Protein AF-A0A150APZ2-F1 (afdb_monomer_lite)

pLDDT: mean 82.65, std 6.75, range [56.69, 93.56]

Structure (mmCIF, N/CA/C/O backbone):
data_AF-A0A150APZ2-F1
#
_entry.id   AF-A0A150APZ2-F1
#
loop_
_atom_site.group_PDB
_atom_site.id
_atom_site.type_symbol
_atom_site.label_atom_id
_atom_site.label_alt_id
_atom_site.label_comp_id
_atom_site.label_asym_id
_atom_site.label_entity_id
_atom_site.label_seq_id
_atom_site.pdbx_PDB_ins_code
_atom_site.Cartn_x
_atom_site.Cartn_y
_atom_site.Cartn_z
_atom_site.occupancy
_atom_site.B_iso_or_equiv
_atom_site.auth_seq_id
_atom_site.auth_comp_id
_atom_site.auth_asym_id
_atom_site.auth_atom_id
_atom_site.pdbx_PDB_model_num
ATOM 1 N N . MET A 1 1 ? -22.624 -1.320 21.306 1.00 75.81 1 MET A N 1
ATOM 2 C CA . MET A 1 1 ? -21.954 -0.291 20.471 1.00 75.81 1 MET A CA 1
ATOM 3 C C . MET A 1 1 ? -20.538 -0.706 20.067 1.00 75.81 1 MET A C 1
ATOM 5 O O . MET A 1 1 ? -20.273 -0.755 18.873 1.00 75.81 1 MET A O 1
ATOM 9 N N . LEU A 1 2 ? -19.669 -1.073 21.020 1.00 76.94 2 LEU A N 1
ATOM 10 C CA . LEU A 1 2 ? -18.286 -1.508 20.757 1.00 76.94 2 LEU A CA 1
ATOM 11 C C . LEU A 1 2 ? -18.185 -2.711 19.798 1.00 76.94 2 LEU A C 1
ATOM 13 O O . LEU A 1 2 ? -17.455 -2.642 18.819 1.00 76.94 2 LEU A O 1
ATOM 17 N N . HIS A 1 3 ? -18.992 -3.759 19.999 1.00 80.25 3 HIS A N 1
ATOM 18 C CA . HIS A 1 3 ? -18.980 -4.953 19.137 1.00 80.25 3 HIS A CA 1
ATOM 19 C C . HIS A 1 3 ? -19.217 -4.631 17.646 1.00 80.25 3 HIS A C 1
ATOM 21 O O . HIS A 1 3 ? -18.458 -5.061 16.784 1.00 80.25 3 HIS A O 1
ATOM 27 N N . LYS A 1 4 ? -20.202 -3.772 17.341 1.00 83.69 4 LYS A N 1
ATOM 28 C CA . LYS A 1 4 ? -20.478 -3.308 15.970 1.00 83.69 4 LYS A CA 1
ATOM 29 C C . LYS A 1 4 ? -19.307 -2.507 15.384 1.00 83.69 4 LYS A C 1
ATOM 31 O O . LYS A 1 4 ? -19.023 -2.628 14.198 1.00 83.69 4 LYS A O 1
ATOM 36 N N . LYS A 1 5 ? -18.625 -1.693 16.201 1.00 80.69 5 LYS A N 1
ATOM 37 C CA . LYS A 1 5 ? -17.446 -0.920 15.775 1.00 80.69 5 LYS A CA 1
ATOM 38 C C . LYS A 1 5 ? -16.241 -1.819 15.492 1.00 80.69 5 LYS A C 1
ATOM 40 O O . LYS A 1 5 ? -15.597 -1.621 14.470 1.00 80.69 5 LYS A O 1
ATOM 45 N N . LEU A 1 6 ? -16.001 -2.836 16.318 1.00 81.31 6 LEU A N 1
ATOM 46 C CA . LEU A 1 6 ? -14.947 -3.831 16.093 1.00 81.31 6 LEU A CA 1
ATOM 47 C C . LEU A 1 6 ? -15.200 -4.659 14.825 1.00 81.31 6 LEU A C 1
ATOM 49 O O . LEU A 1 6 ? -14.283 -4.874 14.040 1.00 81.31 6 LEU A O 1
ATOM 53 N N . GLN A 1 7 ? -16.449 -5.053 14.566 1.00 86.50 7 GLN A N 1
ATOM 54 C CA . GLN A 1 7 ? -16.805 -5.757 13.331 1.00 86.50 7 GLN A CA 1
ATOM 55 C C . GLN A 1 7 ? -16.587 -4.879 12.086 1.00 86.50 7 GLN A C 1
ATOM 57 O O 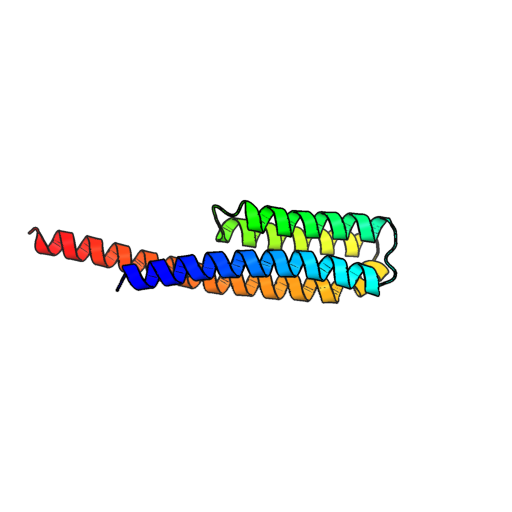. GLN A 1 7 ? -16.011 -5.331 11.099 1.00 86.50 7 GLN A O 1
ATOM 62 N N . GLN A 1 8 ? -16.992 -3.602 12.140 1.00 84.88 8 GLN A N 1
ATOM 63 C CA . GLN A 1 8 ? -16.718 -2.632 11.070 1.00 84.88 8 GLN A CA 1
ATOM 64 C C . GLN A 1 8 ? -15.214 -2.430 10.855 1.00 84.88 8 GLN A C 1
ATOM 66 O O . GLN A 1 8 ? -14.772 -2.318 9.714 1.00 84.88 8 GLN A O 1
ATOM 71 N N . PHE A 1 9 ? -14.433 -2.410 11.935 1.00 84.50 9 PHE A N 1
ATOM 72 C CA . PHE A 1 9 ? -12.981 -2.309 11.873 1.00 84.50 9 PHE A CA 1
ATOM 73 C C . PHE A 1 9 ? -12.371 -3.527 11.172 1.00 84.50 9 PHE A C 1
ATOM 75 O O . PHE A 1 9 ? -11.657 -3.353 10.192 1.00 84.50 9 PHE A O 1
ATOM 82 N N . GLY A 1 10 ? -12.750 -4.750 11.558 1.00 83.88 10 GLY A N 1
ATOM 83 C CA . GLY A 1 10 ? -12.309 -5.984 10.890 1.00 83.88 10 GLY A CA 1
ATOM 84 C C . GLY A 1 10 ? -12.674 -6.050 9.398 1.00 83.88 10 GLY A C 1
ATOM 85 O O . GLY A 1 10 ? -11.875 -6.501 8.574 1.00 83.88 10 GLY A O 1
ATOM 86 N N . GLN A 1 11 ? -13.840 -5.521 9.008 1.00 87.44 11 GLN A N 1
ATOM 87 C CA . GLN A 1 11 ? -14.201 -5.401 7.592 1.00 87.44 11 GLN A CA 1
ATOM 88 C C . GLN A 1 11 ? -13.274 -4.429 6.848 1.00 87.44 11 GLN A C 1
ATOM 90 O O . GLN A 1 11 ? -12.856 -4.714 5.727 1.00 87.44 11 GLN A O 1
ATOM 95 N N . LYS A 1 12 ? -12.904 -3.301 7.465 1.00 85.56 12 LYS A N 1
ATOM 96 C CA . LYS A 1 12 ? -11.948 -2.353 6.873 1.00 85.56 12 LYS A CA 1
ATOM 97 C C . LYS A 1 12 ? -10.564 -2.966 6.701 1.00 85.56 12 LYS A C 1
ATOM 99 O O . LYS A 1 12 ? -9.967 -2.769 5.651 1.00 85.56 12 LYS A O 1
ATOM 104 N N . ILE A 1 13 ? -10.093 -3.758 7.669 1.00 85.94 13 ILE A N 1
ATOM 105 C CA . ILE A 1 13 ? -8.849 -4.535 7.536 1.00 85.94 13 ILE A CA 1
ATOM 106 C C . ILE A 1 13 ? -8.885 -5.390 6.268 1.00 85.94 13 ILE A C 1
ATOM 108 O O . ILE A 1 13 ? -7.956 -5.374 5.464 1.00 85.94 13 ILE A O 1
ATOM 112 N N . THR A 1 14 ? -9.989 -6.105 6.073 1.00 88.38 14 THR A N 1
ATOM 113 C CA . THR A 1 14 ? -10.191 -6.964 4.905 1.00 88.38 14 THR A CA 1
ATOM 114 C C . THR A 1 14 ? -10.194 -6.151 3.609 1.00 88.38 14 THR A C 1
ATOM 116 O O . THR A 1 14 ? -9.516 -6.514 2.651 1.00 88.38 14 THR A O 1
ATOM 119 N N . ASN A 1 15 ? -10.880 -5.007 3.592 1.00 89.56 15 ASN A N 1
ATOM 120 C CA . ASN A 1 15 ? -10.893 -4.112 2.436 1.00 89.56 15 ASN A CA 1
ATOM 121 C C . ASN A 1 15 ? -9.492 -3.568 2.112 1.00 89.56 15 ASN A C 1
ATOM 123 O O . ASN A 1 15 ? -9.126 -3.521 0.943 1.00 89.56 15 ASN A O 1
ATOM 127 N N . ILE A 1 16 ? -8.688 -3.210 3.120 1.00 88.00 16 ILE A N 1
ATOM 128 C CA . ILE A 1 16 ? -7.298 -2.769 2.924 1.00 88.00 16 ILE A CA 1
ATOM 129 C C . ILE A 1 16 ? -6.475 -3.878 2.265 1.00 88.00 16 ILE A C 1
ATOM 131 O O . ILE A 1 16 ? -5.773 -3.605 1.297 1.00 88.00 16 ILE A O 1
ATOM 135 N N . LYS A 1 17 ? -6.606 -5.135 2.710 1.00 89.94 17 LYS A N 1
ATOM 136 C CA . LYS A 1 17 ? -5.925 -6.271 2.063 1.00 89.94 17 LYS A CA 1
ATOM 137 C C . LYS A 1 17 ? -6.292 -6.385 0.581 1.00 89.94 17 LYS A C 1
ATOM 139 O O . LYS A 1 17 ? -5.403 -6.548 -0.249 1.00 89.94 17 LYS A O 1
ATOM 144 N N . PHE A 1 18 ? -7.571 -6.234 0.236 1.00 91.19 18 PHE A N 1
ATOM 145 C CA . PHE A 1 18 ? -8.007 -6.236 -1.164 1.00 91.19 18 PHE A CA 1
ATOM 146 C C . PHE A 1 18 ? -7.471 -5.051 -1.967 1.00 91.19 18 PHE A C 1
ATOM 148 O O . PHE A 1 18 ? -7.094 -5.231 -3.120 1.00 91.19 18 PHE A O 1
ATOM 155 N N . ILE A 1 19 ? -7.392 -3.861 -1.369 1.00 90.38 19 ILE A N 1
ATOM 156 C CA . ILE A 1 19 ? -6.795 -2.686 -2.017 1.00 90.38 19 ILE A CA 1
ATOM 157 C C . ILE A 1 19 ? -5.319 -2.943 -2.324 1.00 90.38 19 ILE A C 1
ATOM 159 O O . ILE A 1 19 ? -4.882 -2.668 -3.434 1.00 90.38 19 ILE A O 1
ATOM 163 N N . LEU A 1 20 ? -4.568 -3.519 -1.384 1.00 89.44 20 LEU A N 1
ATOM 164 C CA . LEU A 1 20 ? -3.160 -3.860 -1.597 1.00 89.44 20 LEU A CA 1
ATOM 165 C C . LEU A 1 20 ? -2.985 -4.913 -2.698 1.00 89.44 20 LEU A C 1
ATOM 167 O O . LEU A 1 20 ? -2.125 -4.750 -3.557 1.00 89.44 20 LEU A O 1
ATOM 171 N N . LEU A 1 21 ? -3.833 -5.948 -2.734 1.00 89.00 21 LEU A N 1
ATOM 172 C CA . LEU A 1 21 ? -3.853 -6.896 -3.855 1.00 89.00 21 LEU A CA 1
ATOM 173 C C . LEU A 1 21 ? -4.155 -6.188 -5.183 1.00 89.00 21 LEU A C 1
ATOM 175 O O . LEU A 1 21 ? -3.493 -6.457 -6.182 1.00 89.00 21 LEU A O 1
ATOM 179 N N . GLY A 1 22 ? -5.114 -5.260 -5.184 1.00 87.81 22 GLY A N 1
ATOM 180 C CA . GLY A 1 22 ? -5.460 -4.445 -6.345 1.00 87.81 22 GLY A CA 1
ATOM 181 C C . GLY A 1 22 ? -4.296 -3.589 -6.843 1.00 87.81 22 GLY A C 1
ATOM 182 O O . GLY A 1 22 ? -4.062 -3.555 -8.046 1.00 87.81 22 GLY A O 1
ATOM 183 N N . LEU A 1 23 ? -3.530 -2.964 -5.942 1.00 87.12 23 LEU A N 1
ATOM 184 C CA . LEU A 1 23 ? -2.311 -2.223 -6.293 1.00 87.12 23 LEU A CA 1
ATOM 185 C C . LEU A 1 23 ? -1.250 -3.144 -6.910 1.00 87.12 23 LEU A C 1
ATOM 187 O O . LEU A 1 23 ? -0.671 -2.807 -7.938 1.00 87.12 23 LEU A O 1
ATOM 191 N N . GLY A 1 24 ? -1.060 -4.343 -6.351 1.00 85.06 24 GLY A N 1
ATOM 192 C CA . GLY A 1 24 ? -0.162 -5.342 -6.933 1.00 85.06 24 GLY A CA 1
ATOM 193 C C . GLY A 1 24 ? -0.555 -5.735 -8.362 1.00 85.06 24 GLY A C 1
ATOM 194 O O . GLY A 1 24 ? 0.306 -5.836 -9.229 1.00 85.06 24 GLY A O 1
ATOM 195 N N . VAL A 1 25 ? -1.852 -5.909 -8.639 1.00 85.50 25 VAL A N 1
ATOM 196 C CA . VAL A 1 25 ? -2.349 -6.207 -9.996 1.00 85.50 25 VAL A CA 1
ATOM 197 C C . VAL A 1 25 ? -2.223 -4.998 -10.926 1.00 85.50 25 VAL A C 1
ATOM 199 O O . VAL A 1 25 ? -1.824 -5.157 -12.077 1.00 85.50 25 VAL A O 1
ATOM 202 N N . LEU A 1 26 ? -2.536 -3.794 -10.439 1.00 82.38 26 LEU A N 1
ATOM 203 C CA . LEU A 1 26 ? -2.434 -2.556 -11.212 1.00 82.38 26 LEU A CA 1
ATOM 204 C C . LEU A 1 26 ? -1.011 -2.346 -11.739 1.00 82.38 26 LEU A C 1
ATOM 206 O O . LEU A 1 26 ? -0.839 -2.008 -12.907 1.00 82.38 26 LEU A O 1
ATOM 210 N N . ASN A 1 27 ? -0.005 -2.619 -10.910 1.00 78.31 27 ASN A N 1
ATOM 211 C CA . ASN A 1 27 ? 1.397 -2.527 -11.299 1.00 78.31 27 ASN A CA 1
ATOM 212 C C . ASN A 1 27 ? 1.764 -3.467 -12.452 1.00 78.31 27 ASN A C 1
ATOM 214 O O . ASN A 1 27 ? 2.465 -3.050 -13.372 1.00 78.31 27 ASN A O 1
ATOM 218 N N . PHE A 1 28 ? 1.248 -4.700 -12.465 1.00 76.50 28 PHE A N 1
ATOM 219 C CA . PHE A 1 28 ? 1.436 -5.600 -13.608 1.00 76.50 28 PHE A CA 1
ATOM 220 C C . PHE A 1 28 ? 0.763 -5.077 -14.883 1.00 76.50 28 PHE A C 1
ATOM 222 O O . PHE A 1 28 ? 1.354 -5.154 -15.955 1.00 76.50 28 PHE A O 1
ATOM 229 N N . ILE A 1 29 ? -0.443 -4.510 -14.775 1.00 76.25 29 ILE A N 1
ATOM 230 C CA . ILE A 1 29 ? -1.168 -3.961 -15.931 1.00 76.25 29 ILE A CA 1
ATOM 231 C C . ILE A 1 29 ? -0.426 -2.756 -16.523 1.00 76.25 29 ILE A C 1
ATOM 233 O O . ILE A 1 29 ? -0.266 -2.672 -17.738 1.00 76.25 29 ILE A O 1
ATOM 237 N N . LEU A 1 30 ? 0.043 -1.831 -15.681 1.00 69.94 30 LEU A N 1
ATOM 238 C CA . LEU A 1 30 ? 0.786 -0.651 -16.134 1.00 69.94 30 LEU A CA 1
ATOM 239 C C . LEU A 1 30 ? 2.108 -1.040 -16.812 1.00 69.94 30 LEU A C 1
ATOM 241 O O . LEU A 1 30 ? 2.453 -0.481 -17.851 1.00 69.94 30 LEU A O 1
ATOM 245 N N . MET A 1 31 ? 2.791 -2.065 -16.294 1.00 71.19 31 MET A N 1
ATOM 246 C CA . MET A 1 31 ? 4.018 -2.608 -16.885 1.00 71.19 31 MET A CA 1
ATOM 247 C C . MET A 1 31 ? 3.829 -3.107 -18.327 1.00 71.19 31 MET A C 1
ATOM 249 O O . MET A 1 31 ? 4.710 -2.902 -19.164 1.00 71.19 31 MET A O 1
ATOM 253 N N . ASP A 1 32 ? 2.701 -3.761 -18.618 1.00 68.06 32 ASP A N 1
ATOM 254 C CA . ASP A 1 32 ? 2.396 -4.276 -19.959 1.00 68.06 32 ASP A CA 1
ATOM 255 C C . ASP A 1 32 ? 2.040 -3.155 -20.950 1.00 68.06 32 ASP A C 1
ATOM 257 O O . ASP A 1 32 ? 2.301 -3.281 -22.147 1.00 68.06 32 ASP A O 1
ATOM 261 N N . ILE A 1 33 ? 1.484 -2.042 -20.461 1.00 67.94 33 ILE A N 1
ATOM 262 C CA . ILE A 1 33 ? 1.117 -0.879 -21.282 1.00 67.94 33 ILE A CA 1
ATOM 263 C C . ILE A 1 33 ? 2.352 -0.038 -21.645 1.00 67.94 33 ILE A C 1
ATOM 265 O O . ILE A 1 33 ? 2.440 0.470 -22.762 1.00 67.94 33 ILE A O 1
ATOM 269 N N . GLU A 1 34 ? 3.318 0.104 -20.735 1.00 63.84 34 GLU A N 1
ATOM 270 C CA . GLU A 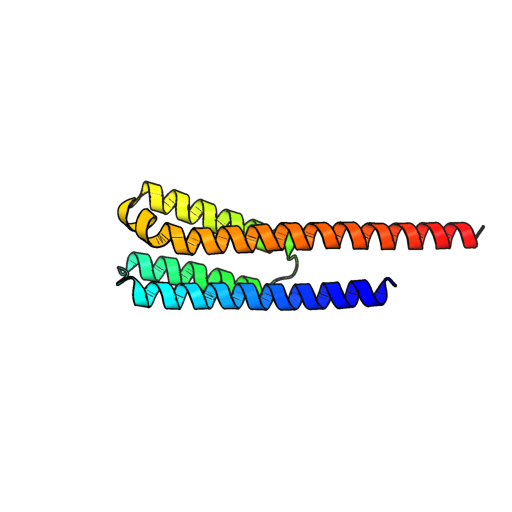1 34 ? 4.417 1.076 -20.864 1.00 63.84 34 GLU A CA 1
ATOM 271 C C . GLU A 1 34 ? 5.624 0.617 -21.712 1.00 63.84 34 GLU A C 1
ATOM 273 O O . GLU A 1 34 ? 6.610 1.344 -21.795 1.00 63.84 34 GLU A O 1
ATOM 278 N N . LEU A 1 35 ? 5.577 -0.543 -22.391 1.00 67.38 35 LEU A N 1
ATOM 279 C CA . LEU A 1 35 ? 6.737 -1.121 -23.111 1.00 67.38 35 LEU A CA 1
ATOM 280 C C . LEU A 1 35 ? 8.008 -1.146 -22.236 1.00 67.38 35 LEU A C 1
ATOM 282 O O . LEU A 1 35 ? 9.112 -0.834 -22.688 1.00 67.38 35 LEU A O 1
ATOM 286 N N . ALA A 1 36 ? 7.836 -1.537 -20.973 1.00 68.88 36 ALA A N 1
ATOM 287 C CA . ALA A 1 36 ? 8.869 -1.428 -19.957 1.00 68.88 36 ALA A CA 1
ATOM 288 C C . ALA A 1 36 ? 10.145 -2.227 -20.298 1.00 68.88 36 ALA A C 1
ATOM 290 O O . ALA A 1 36 ? 10.089 -3.364 -20.794 1.00 68.88 36 ALA A O 1
ATOM 291 N N . SER A 1 37 ? 11.309 -1.658 -19.984 1.00 74.50 37 SER A N 1
ATOM 292 C CA . SER A 1 37 ? 12.602 -2.338 -20.107 1.00 74.50 37 SER A CA 1
ATOM 293 C C . SER A 1 37 ? 12.744 -3.469 -19.073 1.00 74.50 37 SER A C 1
ATOM 295 O O . SER A 1 37 ? 11.956 -3.597 -18.136 1.00 74.50 37 SER A O 1
ATOM 297 N N . PHE A 1 38 ? 13.745 -4.343 -19.227 1.00 77.12 38 PHE A N 1
ATOM 298 C CA . PHE A 1 38 ? 13.916 -5.493 -18.326 1.00 77.12 38 PHE A CA 1
ATOM 299 C C . PHE A 1 38 ? 14.093 -5.082 -16.853 1.00 77.12 38 PHE A C 1
ATOM 301 O O . PHE A 1 38 ? 13.492 -5.695 -15.972 1.00 77.12 38 PHE A O 1
ATOM 308 N N . SER A 1 39 ? 14.875 -4.035 -16.577 1.00 72.12 39 SER A N 1
ATOM 309 C CA . SER A 1 39 ? 15.086 -3.517 -15.218 1.00 72.12 39 SER A CA 1
ATOM 310 C C . SER A 1 39 ? 13.802 -2.949 -14.611 1.00 72.12 39 SER A C 1
ATOM 312 O O . SER A 1 39 ? 13.507 -3.215 -13.446 1.00 72.12 39 SER A O 1
ATOM 314 N N . GLU A 1 40 ? 13.010 -2.232 -15.408 1.00 74.31 40 GLU A N 1
ATOM 315 C CA . GLU A 1 40 ? 11.712 -1.685 -14.999 1.00 74.31 40 GLU A CA 1
ATOM 316 C C . GLU A 1 40 ? 10.738 -2.823 -14.646 1.00 74.31 40 GLU A C 1
ATOM 318 O O . GLU A 1 40 ? 10.103 -2.798 -13.592 1.00 74.31 40 GLU A O 1
ATOM 323 N N . LYS A 1 41 ? 10.706 -3.898 -15.448 1.00 77.94 41 LYS A N 1
ATOM 324 C CA . LYS A 1 41 ? 9.889 -5.093 -15.172 1.00 77.94 41 LYS A CA 1
ATOM 325 C C . LYS A 1 41 ? 10.274 -5.794 -13.871 1.00 77.94 41 LYS A C 1
ATOM 327 O O . LYS A 1 41 ? 9.396 -6.210 -13.113 1.00 77.94 41 LYS A O 1
ATOM 332 N N . VAL A 1 42 ? 11.573 -5.924 -13.592 1.00 79.00 42 VAL A N 1
ATOM 333 C CA . VAL A 1 42 ? 12.068 -6.514 -12.336 1.00 79.00 42 VAL A CA 1
ATOM 334 C C . VAL A 1 42 ? 11.630 -5.672 -11.139 1.00 79.00 42 VAL A C 1
ATOM 336 O O . VAL A 1 42 ? 11.101 -6.221 -10.171 1.00 79.00 42 VAL A O 1
ATOM 339 N N . MET A 1 43 ? 11.791 -4.348 -11.216 1.00 77.06 43 MET A N 1
ATOM 340 C CA . MET A 1 43 ? 11.405 -3.438 -10.137 1.00 77.06 43 MET A CA 1
ATOM 341 C C . MET A 1 43 ? 9.893 -3.468 -9.881 1.00 77.06 43 MET A C 1
ATOM 343 O O . MET A 1 43 ? 9.455 -3.619 -8.740 1.00 77.06 43 MET A O 1
ATOM 347 N N . THR A 1 44 ? 9.084 -3.413 -10.939 1.00 78.50 44 THR A N 1
ATOM 348 C CA . THR A 1 44 ? 7.621 -3.473 -10.835 1.00 78.50 44 THR A CA 1
ATOM 349 C C . THR A 1 44 ? 7.136 -4.822 -10.301 1.00 78.50 44 THR A C 1
ATOM 351 O O . THR A 1 44 ? 6.237 -4.868 -9.459 1.00 78.50 44 THR A O 1
ATOM 354 N N . THR A 1 45 ? 7.766 -5.929 -10.703 1.00 82.75 45 THR A N 1
ATOM 355 C CA . THR A 1 45 ? 7.461 -7.270 -10.170 1.00 82.75 45 THR A CA 1
ATOM 356 C C . THR A 1 45 ? 7.787 -7.364 -8.680 1.00 82.75 45 THR A C 1
ATOM 358 O O . THR A 1 45 ? 6.999 -7.914 -7.905 1.00 82.75 45 THR A O 1
ATOM 361 N N . LEU A 1 46 ? 8.923 -6.802 -8.257 1.00 83.94 46 LEU A N 1
ATOM 362 C CA . LEU A 1 46 ? 9.317 -6.751 -6.852 1.00 83.94 46 LEU A CA 1
ATOM 363 C C . LEU A 1 46 ? 8.304 -5.948 -6.026 1.00 83.94 46 LEU A C 1
ATOM 365 O O . LEU A 1 46 ? 7.808 -6.453 -5.020 1.00 83.94 46 LEU A O 1
ATOM 369 N N . MET A 1 47 ? 7.937 -4.747 -6.481 1.00 83.56 47 MET A N 1
ATOM 370 C CA . MET A 1 47 ? 6.938 -3.911 -5.806 1.00 83.56 47 MET A CA 1
ATOM 371 C C . MET A 1 47 ? 5.576 -4.605 -5.724 1.00 83.56 47 MET A C 1
ATOM 373 O O . MET A 1 47 ? 4.978 -4.677 -4.652 1.00 83.56 47 MET A O 1
ATOM 377 N N . SER A 1 48 ? 5.118 -5.214 -6.818 1.00 85.56 48 SER A N 1
ATOM 378 C CA . SER A 1 48 ? 3.867 -5.986 -6.845 1.00 85.56 48 SER A CA 1
ATOM 379 C C . SER A 1 48 ? 3.892 -7.154 -5.856 1.00 85.56 48 SER A C 1
ATOM 381 O O . SER A 1 48 ? 2.921 -7.394 -5.138 1.00 85.56 48 SER A O 1
ATOM 383 N N . SER A 1 49 ? 5.027 -7.849 -5.757 1.00 86.12 49 SER A N 1
ATOM 384 C CA . SER A 1 49 ? 5.220 -8.947 -4.804 1.00 86.12 49 SER A CA 1
ATOM 385 C C . SER A 1 49 ? 5.187 -8.459 -3.356 1.00 86.12 49 SER A C 1
ATOM 387 O O . SER A 1 49 ? 4.604 -9.128 -2.504 1.00 86.12 49 SER A O 1
ATOM 389 N N . ILE A 1 50 ? 5.752 -7.279 -3.075 1.00 88.69 50 ILE A N 1
ATOM 390 C CA . ILE A 1 50 ? 5.694 -6.637 -1.755 1.00 88.69 50 ILE A CA 1
ATOM 391 C C . ILE A 1 50 ? 4.241 -6.326 -1.373 1.00 88.69 50 ILE A C 1
ATOM 393 O O . ILE A 1 50 ? 3.831 -6.633 -0.253 1.00 88.69 50 ILE A O 1
ATOM 397 N N . TYR A 1 51 ? 3.436 -5.797 -2.298 1.00 88.25 51 TYR A N 1
ATOM 398 C CA . TYR A 1 51 ? 2.011 -5.541 -2.062 1.00 88.25 51 TYR A CA 1
ATOM 399 C C . TYR A 1 51 ? 1.217 -6.815 -1.763 1.00 88.25 51 TYR A C 1
ATOM 401 O O . TYR A 1 51 ? 0.447 -6.857 -0.798 1.00 88.25 51 TYR A O 1
ATOM 409 N N . VAL A 1 52 ? 1.429 -7.874 -2.549 1.00 86.69 52 VAL A N 1
ATOM 410 C CA . VAL A 1 52 ? 0.776 -9.174 -2.329 1.00 86.69 52 VAL A CA 1
ATOM 411 C C . VAL A 1 52 ? 1.205 -9.774 -0.991 1.00 86.69 52 VAL A C 1
ATOM 413 O O . VAL A 1 52 ? 0.361 -10.213 -0.209 1.00 86.69 52 VAL A O 1
ATOM 416 N N . TYR A 1 53 ? 2.503 -9.752 -0.687 1.00 87.81 53 TYR A N 1
ATOM 417 C CA . TYR A 1 53 ? 3.031 -10.243 0.581 1.00 87.81 53 TYR A CA 1
ATOM 418 C C . TYR A 1 53 ? 2.429 -9.488 1.771 1.00 87.81 53 TYR A C 1
ATOM 420 O O . TYR A 1 53 ? 1.931 -10.115 2.710 1.00 87.81 53 TYR A O 1
ATOM 428 N N . ALA A 1 54 ? 2.399 -8.154 1.705 1.00 87.81 54 ALA A N 1
ATOM 429 C CA . ALA A 1 54 ? 1.791 -7.308 2.723 1.00 87.81 54 ALA A CA 1
ATOM 430 C C . ALA A 1 54 ? 0.307 -7.649 2.925 1.00 87.81 54 ALA A C 1
ATOM 432 O O . ALA A 1 54 ? -0.128 -7.858 4.055 1.00 87.81 54 ALA A O 1
ATOM 433 N N . ALA A 1 55 ? -0.472 -7.804 1.851 1.00 87.69 55 ALA A N 1
ATOM 434 C CA . ALA A 1 55 ? -1.884 -8.169 1.954 1.00 87.69 55 ALA A CA 1
ATOM 435 C C . ALA A 1 55 ? -2.109 -9.502 2.696 1.00 87.69 55 ALA A C 1
ATOM 437 O O . ALA A 1 55 ? -3.039 -9.624 3.500 1.00 87.69 55 ALA A O 1
ATOM 438 N N . LEU A 1 56 ? -1.245 -10.494 2.459 1.00 86.00 56 LEU A N 1
ATOM 439 C CA . LEU A 1 56 ? -1.352 -11.826 3.058 1.00 86.00 56 LEU A CA 1
ATOM 440 C C . LEU A 1 56 ? -0.855 -11.879 4.509 1.00 86.00 56 LEU A C 1
ATOM 442 O O . LEU A 1 56 ? -1.401 -12.639 5.310 1.00 86.00 56 LEU A O 1
ATOM 446 N N . ARG A 1 57 ? 0.164 -11.084 4.853 1.00 85.19 57 ARG A N 1
ATOM 447 C CA . ARG A 1 57 ? 0.871 -11.136 6.146 1.00 85.19 57 ARG A CA 1
ATOM 448 C C . ARG A 1 57 ? 0.633 -9.926 7.050 1.00 85.19 57 ARG A C 1
ATOM 450 O O . ARG A 1 57 ? 1.322 -9.775 8.049 1.00 85.19 57 ARG A O 1
ATOM 457 N N . ILE A 1 58 ? -0.346 -9.080 6.734 1.00 80.75 58 ILE A N 1
ATOM 458 C CA . ILE A 1 58 ? -0.741 -7.963 7.597 1.00 80.75 58 ILE A CA 1
ATOM 459 C C . ILE A 1 58 ? -1.167 -8.473 8.983 1.00 80.75 58 ILE A C 1
ATOM 461 O O . ILE A 1 58 ? -2.213 -9.113 9.134 1.00 80.75 58 ILE A O 1
ATOM 465 N N . GLU A 1 59 ? -0.346 -8.147 9.981 1.00 80.88 59 GLU A N 1
ATOM 466 C CA . GLU A 1 59 ? -0.642 -8.272 11.413 1.00 80.88 59 GLU A CA 1
ATOM 467 C C . GLU A 1 59 ? -0.893 -6.883 12.013 1.00 80.88 59 GLU A C 1
ATOM 469 O O . GLU A 1 59 ? -1.938 -6.647 12.616 1.00 80.88 59 GLU A O 1
ATOM 474 N N . ASN A 1 60 ? 0.005 -5.926 11.741 1.00 85.38 60 ASN A N 1
ATOM 475 C CA . ASN A 1 60 ? -0.167 -4.513 12.074 1.00 85.38 60 ASN A CA 1
ATOM 476 C C . ASN A 1 60 ? -0.322 -3.672 10.799 1.00 85.38 60 ASN A C 1
ATOM 478 O O . ASN A 1 60 ? 0.636 -3.417 10.067 1.00 85.38 60 ASN A O 1
ATOM 482 N N . ILE A 1 61 ? -1.554 -3.237 10.535 1.00 85.81 61 ILE A N 1
ATOM 483 C CA . ILE A 1 61 ? -1.916 -2.493 9.321 1.00 85.81 61 ILE A CA 1
ATOM 484 C C . ILE A 1 61 ? -1.235 -1.142 9.255 1.00 85.81 61 ILE A C 1
ATOM 486 O O . ILE A 1 61 ? -0.756 -0.773 8.190 1.00 85.81 61 ILE A O 1
ATOM 490 N N . LYS A 1 62 ? -1.204 -0.401 10.363 1.00 86.31 62 LYS A N 1
ATOM 491 C CA . LYS A 1 62 ? -0.647 0.951 10.377 1.00 86.31 62 LYS A CA 1
ATOM 492 C C . LYS A 1 62 ? 0.829 0.915 10.002 1.00 86.31 62 LYS A C 1
ATOM 494 O O . LYS A 1 62 ? 1.239 1.619 9.085 1.00 86.31 62 LYS A O 1
ATOM 499 N N . ASP A 1 63 ? 1.584 0.035 10.649 1.00 87.38 63 ASP A N 1
ATOM 500 C CA . ASP A 1 63 ? 3.019 -0.096 10.405 1.00 87.38 63 ASP A CA 1
ATOM 501 C C . ASP A 1 63 ? 3.288 -0.649 9.003 1.00 87.38 63 ASP A C 1
ATOM 503 O O . ASP A 1 63 ? 4.192 -0.180 8.319 1.00 87.38 63 ASP A O 1
ATOM 507 N N . THR A 1 64 ? 2.455 -1.581 8.525 1.00 89.38 64 THR A N 1
ATOM 508 C CA . THR A 1 64 ? 2.581 -2.116 7.162 1.00 89.38 64 THR A CA 1
ATOM 509 C C . THR A 1 64 ? 2.300 -1.051 6.103 1.00 89.38 64 THR A C 1
ATOM 511 O O . THR A 1 64 ? 3.063 -0.918 5.152 1.00 89.38 64 THR A O 1
ATOM 514 N N . LEU A 1 65 ? 1.228 -0.269 6.253 1.00 90.81 65 LEU A N 1
ATOM 515 C CA . LEU A 1 65 ? 0.905 0.812 5.321 1.00 90.81 65 LEU A CA 1
ATOM 516 C C . LEU A 1 65 ? 1.978 1.907 5.342 1.00 90.81 65 LEU A C 1
ATOM 518 O O . LEU A 1 65 ? 2.316 2.444 4.290 1.00 90.81 65 LEU A O 1
ATOM 522 N N . LEU A 1 66 ? 2.528 2.219 6.520 1.00 90.44 66 LEU A N 1
ATOM 523 C CA . LEU A 1 66 ? 3.624 3.175 6.658 1.00 90.44 66 LEU A CA 1
ATOM 524 C C . LEU A 1 66 ? 4.895 2.663 5.977 1.00 90.44 66 LEU A C 1
ATOM 526 O O . LEU A 1 66 ? 5.532 3.411 5.240 1.00 90.44 66 LEU A O 1
ATOM 530 N N . LEU A 1 67 ? 5.240 1.391 6.185 1.00 90.38 67 LEU A N 1
ATOM 531 C CA . LEU A 1 67 ? 6.387 0.763 5.538 1.00 90.38 67 LEU A CA 1
ATOM 532 C C . LEU A 1 67 ? 6.236 0.797 4.017 1.00 90.38 67 LEU A C 1
ATOM 534 O O . LEU A 1 67 ? 7.153 1.243 3.338 1.00 90.38 67 LEU A O 1
ATOM 538 N N . LEU A 1 68 ? 5.069 0.412 3.492 1.00 91.38 68 LEU A N 1
ATOM 539 C CA . LEU A 1 68 ? 4.779 0.474 2.058 1.00 91.38 68 LEU A CA 1
ATOM 540 C C . LEU A 1 68 ? 4.912 1.897 1.512 1.00 91.38 68 LEU A C 1
ATOM 542 O O . LEU A 1 68 ? 5.524 2.088 0.466 1.00 91.38 68 LEU A O 1
ATOM 546 N N . LEU A 1 69 ? 4.393 2.900 2.227 1.00 91.31 69 LEU A N 1
ATOM 547 C CA . LEU A 1 69 ? 4.512 4.301 1.826 1.00 91.31 69 LEU A CA 1
ATOM 548 C C . LEU A 1 69 ? 5.982 4.725 1.730 1.00 91.31 69 LEU A C 1
ATOM 550 O O . LEU A 1 69 ? 6.391 5.306 0.728 1.00 91.31 69 LEU A O 1
ATOM 554 N N . VAL A 1 70 ? 6.785 4.396 2.744 1.00 89.56 70 VAL A N 1
ATOM 555 C CA . VAL A 1 70 ? 8.224 4.688 2.750 1.00 89.56 70 VAL A CA 1
ATOM 556 C C . VAL A 1 70 ? 8.934 3.949 1.617 1.00 89.56 70 VAL A C 1
ATOM 558 O O . VAL A 1 70 ? 9.738 4.558 0.918 1.00 89.56 70 VAL A O 1
ATOM 561 N N . THR A 1 71 ? 8.621 2.672 1.387 1.00 88.25 71 THR A N 1
ATOM 562 C CA . THR A 1 71 ? 9.199 1.881 0.295 1.00 88.25 71 THR A CA 1
ATOM 563 C C . THR A 1 71 ? 8.913 2.514 -1.062 1.00 88.25 71 THR A C 1
ATOM 565 O O . THR A 1 71 ? 9.853 2.702 -1.828 1.00 88.25 71 THR A O 1
ATOM 568 N N . VAL A 1 72 ? 7.664 2.909 -1.331 1.00 87.69 72 VAL A N 1
ATOM 569 C CA . VAL A 1 72 ? 7.275 3.574 -2.586 1.00 87.69 72 VAL A CA 1
ATOM 570 C C . VAL A 1 72 ? 7.989 4.918 -2.739 1.00 87.69 72 VAL A C 1
ATOM 572 O O . VAL A 1 72 ? 8.505 5.243 -3.806 1.00 87.69 72 VAL A O 1
ATOM 575 N N . MET A 1 73 ? 8.067 5.730 -1.683 1.00 86.62 73 MET A N 1
ATOM 576 C CA . MET A 1 73 ? 8.755 7.024 -1.762 1.00 86.62 73 MET A CA 1
ATOM 577 C C . MET A 1 73 ? 10.259 6.863 -2.013 1.00 86.62 73 MET A C 1
ATOM 579 O O . MET A 1 73 ? 10.819 7.569 -2.852 1.00 86.62 73 MET A O 1
ATOM 583 N N . LEU A 1 74 ? 10.907 5.916 -1.329 1.00 85.06 74 LEU A N 1
ATOM 584 C CA . LEU A 1 74 ? 12.327 5.625 -1.519 1.00 85.06 74 LEU A CA 1
ATOM 585 C C . LEU A 1 74 ? 12.608 5.044 -2.905 1.00 85.06 74 LEU A C 1
ATOM 587 O O . LEU A 1 74 ? 13.574 5.461 -3.540 1.00 85.06 74 LEU A O 1
ATOM 591 N N . SER A 1 75 ? 11.768 4.131 -3.404 1.00 80.12 75 SER A N 1
ATOM 592 C CA . SER A 1 75 ? 11.932 3.575 -4.748 1.00 80.12 75 SER A CA 1
ATOM 593 C C . SER A 1 75 ? 11.821 4.660 -5.812 1.00 80.12 75 SER A C 1
ATOM 595 O O . SER A 1 75 ? 12.684 4.737 -6.679 1.00 80.12 75 SER A O 1
ATOM 597 N N . ASN A 1 76 ? 10.832 5.551 -5.706 1.00 81.75 76 ASN A N 1
ATOM 598 C CA . ASN A 1 76 ? 10.693 6.679 -6.628 1.00 81.75 76 ASN A CA 1
ATOM 599 C C . ASN A 1 76 ? 11.876 7.647 -6.548 1.00 81.75 76 ASN A C 1
ATOM 601 O O . ASN A 1 76 ? 12.361 8.094 -7.582 1.00 81.75 76 ASN A O 1
ATOM 605 N N . 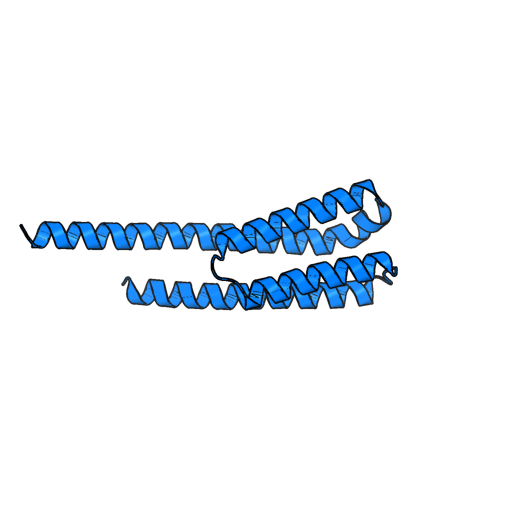GLY A 1 77 ? 12.360 7.959 -5.341 1.00 82.69 77 GLY A N 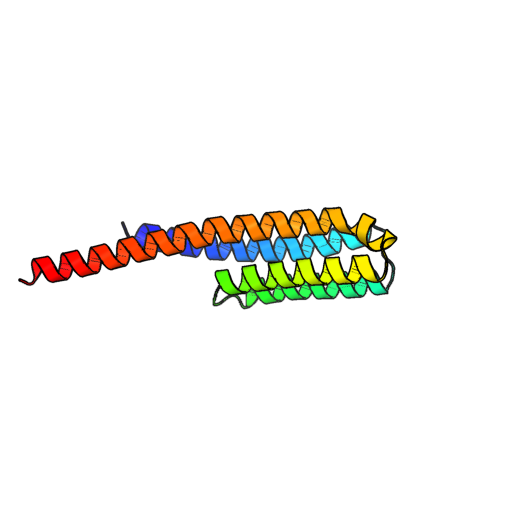1
ATOM 606 C CA . GLY A 1 77 ? 13.527 8.825 -5.159 1.00 82.69 77 GLY A CA 1
ATOM 607 C C . GLY A 1 77 ? 14.799 8.234 -5.773 1.00 82.69 77 GLY A C 1
ATOM 608 O O . GLY A 1 77 ? 15.553 8.943 -6.435 1.00 82.69 77 GLY A O 1
ATOM 609 N N . MET A 1 78 ? 15.008 6.924 -5.614 1.00 80.81 78 MET A N 1
ATOM 610 C CA . MET A 1 78 ? 16.122 6.208 -6.243 1.00 80.81 78 MET A CA 1
ATOM 611 C C . MET A 1 78 ? 15.995 6.180 -7.768 1.00 80.81 78 MET A C 1
ATOM 613 O O . MET A 1 78 ? 16.985 6.379 -8.465 1.00 80.81 78 MET A O 1
ATOM 617 N N . ILE A 1 79 ? 14.786 5.968 -8.290 1.00 79.19 79 ILE A N 1
ATOM 618 C CA . ILE A 1 79 ? 14.526 5.957 -9.733 1.00 79.19 79 ILE A CA 1
ATOM 619 C C . ILE A 1 79 ? 14.755 7.347 -10.331 1.00 79.19 79 ILE A C 1
ATOM 621 O O . ILE A 1 79 ? 15.473 7.452 -11.315 1.00 79.19 79 ILE A O 1
ATOM 625 N N . ALA A 1 80 ? 14.275 8.416 -9.689 1.00 81.94 80 ALA A N 1
ATOM 626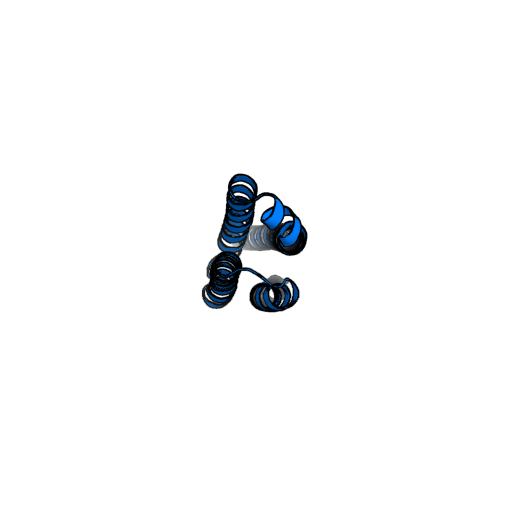 C CA . ALA A 1 80 ? 14.532 9.792 -10.119 1.00 81.94 80 ALA A CA 1
ATOM 627 C C . ALA A 1 80 ? 16.030 10.142 -10.164 1.00 81.94 80 ALA A C 1
ATOM 629 O O . ALA A 1 80 ? 16.459 10.910 -11.022 1.00 81.94 80 ALA A O 1
ATOM 630 N N . PHE A 1 81 ? 16.830 9.582 -9.250 1.00 83.38 81 PHE A N 1
ATOM 631 C CA . PHE A 1 81 ? 18.280 9.777 -9.239 1.00 83.38 81 PHE A CA 1
ATOM 632 C C . PHE A 1 81 ? 18.996 9.014 -10.364 1.00 83.38 81 PHE A C 1
ATOM 634 O O . PHE A 1 81 ? 19.975 9.516 -10.912 1.00 83.38 81 PHE A O 1
ATOM 641 N N . LEU A 1 82 ? 18.540 7.801 -10.685 1.00 80.50 82 LEU A N 1
ATOM 642 C CA . LEU A 1 82 ? 19.200 6.915 -11.648 1.00 80.50 82 LEU A CA 1
ATOM 643 C C . LEU A 1 82 ? 18.748 7.148 -13.095 1.00 80.50 82 LEU A C 1
ATOM 645 O O . LEU A 1 82 ? 19.572 7.087 -14.003 1.00 80.50 82 LEU A O 1
ATOM 649 N N . ASP A 1 83 ? 17.455 7.386 -13.308 1.00 79.75 83 ASP A N 1
ATOM 650 C CA . ASP A 1 83 ? 16.829 7.498 -14.625 1.00 79.75 83 ASP A CA 1
ATOM 651 C C . ASP A 1 83 ? 15.575 8.385 -14.546 1.00 79.75 83 ASP A C 1
ATOM 653 O O . ASP A 1 83 ? 14.468 7.948 -14.212 1.00 79.75 83 ASP A O 1
ATOM 657 N N . MET A 1 84 ? 15.764 9.668 -14.857 1.00 80.31 84 MET A N 1
ATOM 658 C CA . MET A 1 84 ? 14.696 10.660 -14.772 1.00 80.31 84 MET A CA 1
ATOM 659 C C . MET A 1 84 ? 13.615 10.463 -15.847 1.00 80.31 84 MET A C 1
ATOM 661 O O . MET A 1 84 ? 12.447 10.773 -15.608 1.00 80.31 84 MET A O 1
ATOM 665 N N . ASP A 1 85 ? 13.965 9.905 -17.007 1.00 78.94 85 ASP A N 1
ATOM 666 C CA . ASP A 1 85 ? 12.992 9.620 -18.062 1.00 78.94 85 ASP A CA 1
ATOM 667 C C . ASP A 1 85 ? 12.082 8.458 -17.651 1.00 78.94 85 ASP A C 1
ATOM 669 O O . ASP A 1 85 ? 10.868 8.513 -17.872 1.00 78.94 85 ASP A O 1
ATOM 673 N N . PHE A 1 86 ? 12.642 7.425 -17.012 1.00 75.25 86 PHE A N 1
ATOM 674 C CA . PHE A 1 86 ? 11.853 6.356 -16.402 1.00 75.25 86 PHE A CA 1
ATOM 675 C C . PHE A 1 86 ? 10.987 6.873 -15.251 1.00 75.25 86 PHE A C 1
ATOM 677 O O . PHE A 1 86 ? 9.795 6.563 -15.201 1.00 75.25 86 PHE A O 1
ATOM 684 N N . PHE A 1 87 ? 11.532 7.730 -14.382 1.00 80.25 87 PHE A N 1
ATOM 685 C CA . PHE A 1 87 ? 10.757 8.354 -13.310 1.00 80.25 87 PHE A CA 1
ATOM 686 C C . PHE A 1 87 ? 9.520 9.089 -13.839 1.00 80.25 87 PHE A C 1
ATOM 688 O O . PHE A 1 87 ? 8.433 8.908 -13.298 1.00 80.25 87 PHE A O 1
ATOM 695 N N . ILE A 1 88 ? 9.651 9.893 -14.901 1.00 78.81 88 ILE A N 1
ATOM 696 C CA . ILE A 1 88 ? 8.516 10.643 -15.464 1.00 78.81 88 ILE A CA 1
ATOM 697 C C . ILE A 1 88 ? 7.409 9.689 -15.920 1.00 78.81 88 ILE A C 1
ATOM 699 O O . ILE A 1 88 ? 6.245 9.932 -15.597 1.00 78.81 88 ILE A O 1
ATOM 703 N N . ARG A 1 89 ? 7.765 8.590 -16.601 1.00 75.50 89 ARG A N 1
ATOM 704 C CA . ARG A 1 89 ? 6.803 7.565 -17.037 1.00 75.50 89 ARG A CA 1
ATOM 705 C C . ARG A 1 89 ? 6.104 6.908 -15.844 1.00 75.50 89 ARG A C 1
ATOM 707 O O . ARG A 1 89 ? 4.881 6.872 -15.796 1.00 75.50 89 ARG A O 1
ATOM 714 N N . GLN A 1 90 ? 6.868 6.511 -14.829 1.00 73.94 90 GLN A N 1
ATOM 715 C CA . GLN A 1 90 ? 6.348 5.778 -13.673 1.00 73.94 90 GLN A CA 1
ATOM 716 C C . GLN A 1 90 ? 5.619 6.661 -12.635 1.00 73.94 90 GLN A C 1
ATOM 718 O O . GLN A 1 90 ? 4.828 6.163 -11.829 1.00 73.94 90 GLN A O 1
ATOM 723 N N . SER A 1 91 ? 5.867 7.976 -12.639 1.00 73.56 91 SER A N 1
ATOM 724 C CA . SER A 1 91 ? 5.418 8.918 -11.601 1.00 73.56 91 SER A CA 1
ATOM 725 C C . SER A 1 91 ? 3.902 8.961 -11.387 1.00 73.56 91 SER A C 1
ATOM 727 O O . SER A 1 91 ? 3.440 9.224 -10.277 1.00 73.56 91 SER A O 1
ATOM 729 N N . LEU A 1 92 ? 3.110 8.681 -12.428 1.00 68.75 92 LEU A N 1
ATOM 730 C CA . LEU A 1 92 ? 1.649 8.644 -12.333 1.00 68.75 92 LEU A CA 1
ATOM 731 C C . LEU A 1 92 ? 1.160 7.415 -11.563 1.00 68.75 92 LEU A C 1
ATOM 733 O O . LEU A 1 92 ? 0.340 7.552 -10.652 1.00 68.75 92 LEU A O 1
ATOM 737 N N . GLY A 1 93 ? 1.678 6.228 -11.895 1.00 72.69 93 GLY A N 1
ATOM 738 C CA . GLY A 1 93 ? 1.349 4.991 -11.184 1.00 72.69 93 GLY A CA 1
ATOM 739 C C . GLY A 1 93 ? 1.744 5.085 -9.713 1.00 72.69 93 GLY A C 1
ATOM 740 O O . GLY A 1 93 ? 0.948 4.787 -8.823 1.00 72.69 93 GLY A O 1
ATOM 741 N N . SER A 1 94 ? 2.928 5.631 -9.449 1.00 76.50 94 SER A N 1
ATOM 742 C CA . SER A 1 94 ? 3.422 5.767 -8.088 1.00 76.50 94 SER A CA 1
ATOM 743 C C . SER A 1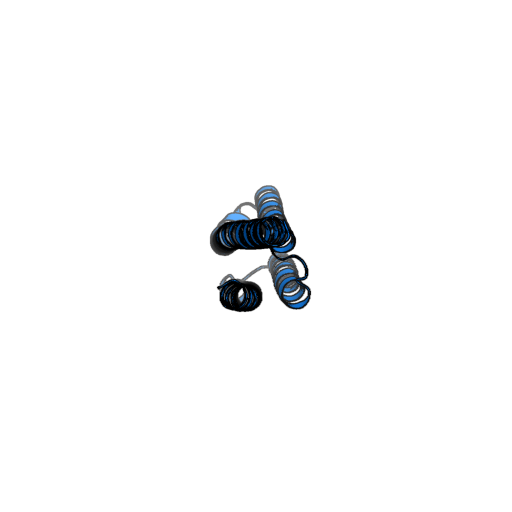 94 ? 2.739 6.879 -7.279 1.00 76.50 94 SER A C 1
ATOM 745 O O . SER A 1 94 ? 2.552 6.734 -6.070 1.00 76.50 94 SER A O 1
ATOM 747 N N . MET A 1 95 ? 2.256 7.953 -7.918 1.00 81.50 95 MET A N 1
ATOM 748 C CA . MET A 1 95 ? 1.369 8.921 -7.261 1.00 81.50 95 MET A CA 1
ATOM 749 C C . MET A 1 95 ? 0.065 8.273 -6.790 1.00 81.50 95 MET A C 1
ATOM 751 O O . MET A 1 95 ? -0.385 8.552 -5.676 1.00 81.50 95 MET A O 1
ATOM 755 N N . ILE A 1 96 ? -0.543 7.411 -7.613 1.00 83.75 96 ILE A N 1
ATOM 756 C CA . ILE A 1 96 ? -1.779 6.704 -7.250 1.00 83.75 96 ILE A CA 1
ATOM 757 C C . ILE A 1 96 ? -1.537 5.837 -6.011 1.00 83.75 96 ILE A C 1
ATOM 759 O O . ILE A 1 96 ? -2.316 5.901 -5.058 1.00 83.75 96 ILE A O 1
ATOM 763 N N . GLU A 1 97 ? -0.436 5.087 -5.983 1.00 86.19 97 GLU A N 1
ATOM 764 C CA . GLU A 1 97 ? -0.045 4.278 -4.826 1.00 86.19 97 GLU A CA 1
ATOM 765 C C . GLU A 1 97 ? 0.101 5.119 -3.554 1.00 86.19 97 GLU A C 1
ATOM 767 O O . GLU A 1 97 ? -0.486 4.791 -2.520 1.00 86.19 97 GLU A O 1
ATOM 772 N N . VAL A 1 98 ? 0.838 6.231 -3.631 1.00 89.00 98 VAL A N 1
ATOM 773 C CA . VAL A 1 98 ? 1.070 7.133 -2.494 1.00 89.00 98 VAL A CA 1
ATOM 774 C C . VAL A 1 98 ? -0.245 7.698 -1.962 1.00 89.00 98 VAL A C 1
ATOM 776 O O . VAL A 1 98 ? -0.492 7.652 -0.755 1.00 89.00 98 VAL A O 1
ATOM 779 N N . VAL A 1 99 ? -1.120 8.193 -2.842 1.00 90.12 99 VAL A N 1
ATOM 780 C CA . VAL A 1 99 ? -2.421 8.757 -2.450 1.00 90.12 99 VAL A CA 1
ATOM 781 C C . VAL A 1 99 ? -3.293 7.700 -1.773 1.00 90.12 99 VAL A C 1
ATOM 783 O O . VAL A 1 99 ? -3.880 7.969 -0.721 1.00 90.12 99 VAL A O 1
ATOM 786 N N . VAL A 1 100 ? -3.352 6.487 -2.333 1.00 90.44 100 VAL A N 1
ATOM 787 C CA . VAL A 1 100 ? -4.118 5.377 -1.754 1.00 90.44 100 VAL A CA 1
ATOM 788 C C . VAL A 1 100 ? -3.575 5.010 -0.373 1.00 90.44 100 VAL A C 1
ATOM 790 O O . VAL A 1 100 ? -4.353 4.919 0.577 1.00 90.44 100 VAL A O 1
ATOM 793 N N . LEU A 1 101 ? -2.258 4.853 -0.226 1.00 91.25 101 LEU A N 1
ATOM 794 C CA . LEU A 1 101 ? -1.629 4.485 1.045 1.00 91.25 101 LEU A CA 1
ATOM 795 C C . LEU A 1 101 ? -1.842 5.549 2.130 1.00 91.25 101 LEU A C 1
ATOM 797 O O . LEU A 1 101 ? -2.244 5.208 3.245 1.00 91.25 101 LEU A O 1
ATOM 801 N N . ILE A 1 102 ? -1.653 6.833 1.805 1.00 92.25 102 ILE A N 1
ATOM 802 C CA . ILE A 1 102 ? -1.896 7.947 2.736 1.00 92.25 102 ILE A CA 1
ATOM 803 C C . ILE A 1 102 ? -3.362 7.975 3.172 1.00 92.25 102 ILE A C 1
ATOM 805 O O . ILE A 1 102 ? -3.655 8.101 4.364 1.00 92.25 102 ILE A O 1
ATOM 809 N N . TYR A 1 103 ? -4.293 7.824 2.229 1.00 93.56 103 TYR A N 1
ATOM 810 C CA . TYR A 1 103 ? -5.715 7.804 2.547 1.00 93.56 103 TYR A CA 1
ATOM 811 C C . TYR A 1 103 ? -6.060 6.660 3.512 1.00 93.56 103 TYR A C 1
ATOM 813 O O . TYR A 1 103 ? -6.720 6.894 4.529 1.00 93.56 103 TYR A O 1
ATOM 821 N N . GLN A 1 104 ? -5.571 5.441 3.248 1.00 90.81 104 GLN A N 1
ATOM 822 C CA . GLN A 1 104 ? -5.806 4.299 4.138 1.00 90.81 104 GLN A CA 1
ATOM 823 C C . GLN A 1 104 ? -5.192 4.519 5.528 1.00 90.81 104 GLN A C 1
ATOM 825 O O . GLN A 1 104 ? -5.854 4.241 6.529 1.00 90.81 104 GLN A O 1
ATOM 830 N N . LEU A 1 105 ? -3.981 5.084 5.615 1.00 90.56 105 LEU A N 1
ATOM 831 C CA . LEU A 1 105 ? -3.326 5.421 6.886 1.00 90.56 105 LEU A CA 1
ATOM 832 C C . LEU A 1 105 ? -4.148 6.396 7.730 1.00 90.56 105 LEU A C 1
ATOM 834 O O . LEU A 1 105 ? -4.321 6.175 8.932 1.00 90.56 105 LEU A O 1
ATOM 838 N N . ILE A 1 106 ? -4.669 7.462 7.117 1.00 90.19 106 ILE A N 1
ATOM 839 C CA . ILE A 1 106 ? -5.475 8.480 7.804 1.00 90.19 106 ILE A CA 1
ATOM 840 C C . ILE A 1 106 ? -6.776 7.869 8.323 1.00 90.19 106 ILE A C 1
ATOM 842 O O . ILE A 1 106 ? -7.127 8.052 9.493 1.00 90.19 106 ILE A O 1
ATOM 846 N N . VAL A 1 107 ? -7.495 7.142 7.462 1.00 88.75 107 VAL A N 1
ATOM 847 C CA . VAL A 1 107 ? -8.774 6.517 7.822 1.00 88.75 107 VAL A CA 1
ATOM 848 C C . VAL A 1 107 ? -8.573 5.515 8.955 1.00 88.75 107 VAL A C 1
ATOM 850 O O . VAL A 1 107 ? -9.292 5.573 9.952 1.00 88.75 107 VAL A O 1
ATOM 853 N N . PHE A 1 108 ? -7.567 4.648 8.839 1.00 87.31 108 PHE A N 1
ATOM 854 C CA . PHE A 1 108 ? -7.282 3.625 9.837 1.00 87.31 108 PHE A CA 1
ATOM 855 C C . PHE A 1 108 ? -6.870 4.233 11.184 1.00 87.31 108 PHE A C 1
ATOM 857 O O . PHE A 1 108 ? -7.447 3.892 12.215 1.00 87.31 108 PHE A O 1
ATOM 864 N N . SER A 1 109 ? -5.951 5.204 11.176 1.00 86.62 109 SER A N 1
ATOM 865 C CA . SER A 1 109 ? -5.469 5.876 12.393 1.00 86.62 109 SER A CA 1
ATOM 866 C C . SER A 1 109 ? -6.581 6.621 13.139 1.00 86.62 109 SER A C 1
ATOM 868 O O . SER A 1 109 ? -6.554 6.740 14.365 1.00 86.62 109 SER A O 1
ATOM 870 N N . ARG A 1 110 ? -7.572 7.156 12.415 1.00 87.25 110 ARG A N 1
ATOM 871 C CA . ARG A 1 110 ? -8.742 7.802 13.021 1.00 87.25 110 ARG A CA 1
ATOM 872 C C . ARG A 1 110 ? -9.652 6.788 13.713 1.00 87.25 110 ARG A C 1
ATOM 874 O O . ARG A 1 110 ? -10.168 7.082 14.791 1.00 87.25 110 ARG A O 1
ATOM 881 N N . ASP A 1 111 ? -9.866 5.633 13.091 1.00 85.25 111 ASP A N 1
ATOM 882 C CA . ASP A 1 111 ? -10.716 4.584 13.650 1.00 85.25 111 ASP A CA 1
ATOM 883 C C . ASP A 1 111 ? -10.072 3.907 14.866 1.00 85.25 111 ASP A C 1
ATOM 885 O O . ASP A 1 111 ? -10.772 3.691 15.852 1.00 85.25 111 ASP A O 1
ATOM 889 N N . GLU A 1 112 ? -8.760 3.642 14.822 1.00 84.19 112 GLU A N 1
ATOM 890 C CA . GLU A 1 112 ? -7.969 3.096 15.940 1.00 84.19 112 GLU A CA 1
ATOM 891 C C . GLU A 1 112 ? -8.161 3.966 17.196 1.00 84.19 112 GLU A C 1
ATOM 893 O O . GLU A 1 112 ? -8.745 3.520 18.182 1.00 84.19 112 GLU A O 1
ATOM 898 N N . LYS A 1 113 ? -7.869 5.271 17.093 1.00 86.31 113 LYS A N 1
ATOM 899 C CA . LYS A 1 113 ? -8.051 6.239 18.194 1.00 86.31 113 LYS A CA 1
ATOM 900 C C . LYS A 1 113 ? -9.484 6.322 18.723 1.00 86.31 113 LYS A C 1
ATOM 902 O O . LYS A 1 113 ? -9.705 6.645 19.890 1.00 86.31 113 LYS A O 1
ATOM 907 N N . MET A 1 114 ? -10.479 6.130 17.856 1.00 85.31 114 MET A N 1
ATOM 908 C CA . MET A 1 114 ? -11.882 6.148 18.270 1.00 85.31 114 MET A CA 1
ATOM 909 C C . MET A 1 114 ? -12.238 4.881 19.056 1.00 85.31 114 MET A C 1
ATOM 911 O O . MET A 1 114 ? -13.000 4.970 20.016 1.00 85.31 114 MET A O 1
ATOM 915 N N . ILE A 1 115 ? -11.722 3.719 18.651 1.00 85.56 115 ILE A N 1
ATOM 916 C CA . ILE A 1 115 ? -11.931 2.451 19.357 1.00 85.56 115 ILE A CA 1
ATOM 917 C C . ILE A 1 115 ? -11.269 2.502 20.731 1.00 85.56 115 ILE A C 1
ATOM 919 O O . ILE A 1 115 ? -11.948 2.185 21.707 1.00 85.56 115 ILE A O 1
ATOM 923 N N . ASP A 1 116 ? -10.029 2.987 20.811 1.00 85.31 116 ASP A N 1
ATOM 924 C CA . ASP A 1 116 ? -9.288 3.122 22.071 1.00 85.31 116 ASP A CA 1
ATOM 925 C C . ASP A 1 116 ? -10.081 3.950 23.089 1.00 85.31 116 ASP A C 1
ATOM 927 O O . ASP A 1 116 ? -10.394 3.468 24.174 1.00 85.31 116 ASP A O 1
ATOM 931 N N . ARG A 1 117 ? -10.589 5.128 22.689 1.00 85.56 117 ARG A N 1
ATOM 932 C CA . ARG A 1 117 ? -11.460 5.942 23.561 1.00 85.56 117 ARG A CA 1
ATOM 933 C C . ARG A 1 117 ? -12.709 5.212 24.042 1.00 85.56 117 ARG A C 1
ATOM 935 O O . ARG A 1 117 ? -13.151 5.429 25.164 1.00 85.56 117 ARG A O 1
ATOM 942 N N . ILE A 1 118 ? -13.348 4.413 23.185 1.00 84.50 118 ILE A N 1
ATOM 943 C CA . ILE A 1 118 ? -14.551 3.667 23.581 1.00 84.50 118 ILE A CA 1
ATOM 944 C C . ILE A 1 118 ? -14.181 2.587 24.604 1.00 84.50 118 ILE A C 1
ATOM 946 O O . ILE A 1 118 ? -14.986 2.293 25.487 1.00 84.50 118 ILE A O 1
ATOM 950 N N . ILE A 1 119 ? -13.005 1.974 24.481 1.00 84.19 119 ILE A N 1
ATOM 951 C CA . ILE A 1 119 ? -12.513 0.981 25.438 1.00 84.19 119 ILE A CA 1
ATOM 952 C C . ILE A 1 119 ? -12.239 1.654 26.784 1.00 84.19 119 ILE A C 1
ATOM 954 O O . ILE A 1 119 ? -12.812 1.209 27.778 1.00 84.19 119 ILE A O 1
ATOM 958 N N . ASP A 1 120 ? -11.495 2.761 26.798 1.00 86.75 120 ASP A N 1
ATOM 959 C CA . ASP A 1 120 ? -11.163 3.512 28.016 1.00 86.75 120 ASP A CA 1
ATOM 960 C C . ASP A 1 120 ? -12.427 3.938 28.778 1.00 86.75 120 ASP A C 1
ATOM 962 O O . ASP A 1 120 ? -12.585 3.638 29.961 1.00 86.75 120 ASP A O 1
ATOM 966 N N . LEU A 1 121 ? -13.408 4.513 28.069 1.00 84.81 121 LEU A N 1
ATOM 967 C CA . LEU A 1 121 ? -14.698 4.899 28.654 1.00 84.81 121 LEU A CA 1
ATOM 968 C C . LEU A 1 121 ? -15.482 3.706 29.221 1.00 84.81 121 LEU A C 1
ATOM 970 O O . LEU A 1 121 ? -16.237 3.854 30.182 1.00 84.81 121 LEU A O 1
ATOM 974 N N . ASN A 1 122 ? -15.373 2.519 28.619 1.00 82.38 122 ASN A N 1
ATOM 975 C CA . ASN A 1 122 ? -16.045 1.327 29.143 1.00 82.38 122 ASN A CA 1
ATOM 976 C C . ASN A 1 122 ? -15.349 0.767 30.389 1.00 82.38 122 ASN A C 1
ATOM 978 O O . ASN A 1 122 ? -16.026 0.147 31.209 1.00 82.38 122 ASN A O 1
ATOM 982 N N . ILE A 1 123 ? -14.033 0.950 30.520 1.00 83.88 123 ILE A N 1
ATOM 983 C CA . ILE A 1 123 ? -13.271 0.559 31.712 1.00 83.88 123 ILE A CA 1
ATOM 984 C C . ILE A 1 123 ? -13.636 1.494 32.870 1.00 83.88 123 ILE A C 1
ATOM 986 O O . ILE A 1 123 ? -14.107 1.016 33.899 1.00 83.88 123 ILE A O 1
ATOM 990 N N . GLU A 1 124 ? -13.580 2.809 32.652 1.00 83.19 124 GLU A N 1
ATOM 991 C CA . GLU A 1 124 ? -13.924 3.825 33.659 1.00 83.19 124 GLU A CA 1
ATOM 992 C C . GLU A 1 124 ? -15.366 3.662 34.183 1.00 83.19 124 GLU A C 1
ATOM 994 O O . GLU A 1 124 ? -15.629 3.679 35.386 1.00 83.19 124 GLU A O 1
ATOM 999 N N . ASN A 1 125 ? -16.329 3.400 33.292 1.00 80.00 125 ASN A N 1
ATOM 1000 C CA . ASN A 1 125 ? -17.719 3.150 33.689 1.00 80.00 125 ASN A CA 1
ATOM 1001 C C . ASN A 1 125 ? -17.918 1.843 34.477 1.00 80.00 125 ASN A C 1
ATOM 1003 O O . ASN A 1 125 ? -18.896 1.730 35.218 1.00 80.00 125 ASN A O 1
ATOM 1007 N N . LYS A 1 126 ? -17.055 0.835 34.299 1.00 79.38 126 LYS A N 1
ATOM 1008 C CA . LYS A 1 126 ? -17.105 -0.399 35.099 1.00 79.38 126 LYS A CA 1
ATOM 1009 C C . LYS A 1 126 ? -16.542 -0.172 36.497 1.00 79.38 126 LYS A C 1
ATOM 1011 O O . LYS A 1 126 ? -17.130 -0.663 37.457 1.00 79.38 126 LYS A O 1
ATOM 1016 N N . GLU A 1 127 ? -15.461 0.591 36.613 1.00 79.38 127 GLU A N 1
ATOM 1017 C CA . GLU A 1 127 ? -14.864 0.952 37.903 1.00 79.38 127 GLU A CA 1
ATOM 1018 C C . GLU A 1 127 ? -15.832 1.799 38.739 1.00 79.38 127 GLU A C 1
ATOM 1020 O O . GLU A 1 127 ? -16.114 1.455 39.884 1.00 79.38 127 GLU A O 1
ATOM 1025 N N . ASN A 1 128 ? -16.479 2.799 38.132 1.00 74.38 128 ASN A N 1
ATOM 1026 C CA . ASN A 1 128 ? -17.465 3.651 38.811 1.00 74.38 128 ASN A CA 1
ATOM 1027 C C . ASN A 1 128 ? -18.760 2.935 39.240 1.00 74.38 128 ASN A C 1
ATOM 1029 O O . ASN A 1 128 ? -19.503 3.469 40.054 1.00 74.38 128 ASN A O 1
ATOM 1033 N N . ARG A 1 129 ? -19.068 1.753 38.690 1.00 71.12 129 ARG A N 1
ATOM 1034 C CA . ARG A 1 129 ? -20.219 0.924 39.110 1.00 71.12 129 ARG A CA 1
ATOM 1035 C C . ARG A 1 129 ? -19.870 -0.094 40.195 1.00 71.12 129 ARG A C 1
ATOM 1037 O O . ARG A 1 129 ? -20.769 -0.770 40.687 1.00 71.12 129 ARG A O 1
ATOM 1044 N N . SER A 1 130 ? -18.582 -0.259 40.484 1.00 67.06 130 SER A N 1
ATOM 1045 C CA . SER A 1 130 ? -18.066 -1.231 41.453 1.00 67.06 130 SER A CA 1
ATOM 1046 C C . SER A 1 130 ? -17.750 -0.593 42.815 1.00 67.06 130 SER A C 1
ATOM 1048 O O . SER A 1 130 ? -17.435 -1.323 43.752 1.00 67.06 130 SER A O 1
ATOM 1050 N N . ASN A 1 131 ? -17.860 0.739 42.906 1.00 56.69 131 ASN A N 1
ATOM 1051 C CA . ASN A 1 131 ? -17.778 1.561 44.118 1.00 56.69 131 ASN A CA 1
ATOM 1052 C C . ASN A 1 131 ? -19.173 2.039 44.532 1.00 56.69 131 ASN A C 1
ATOM 1054 O O . ASN A 1 131 ? -19.382 2.220 45.751 1.00 56.69 131 ASN A O 1
#

Foldseek 3Di:
DLVVLVVVLVVLLLVQLVVLLVLLVVLVVLCVVLVDDPVSVVVSNVLSVLSNCCSVPDPDLLVSLVVNLVVLVVVLVVCCVPPVPVSVSCVVSSVVSNVVSVVSNVVSVVSVVVSVVVVVVVVVVVVVVVD

Secondary structure (DSSP, 8-state):
-HHHHHHHHHHHHHHHHHHHHHHHHHHHHHHHHTT--HHHHHHHHHHHHHHHHHHHH-SSHHHHHHHHHHHHHHHHHHHHHH-HHHHHHHHHHHHHHHHHHHHHHHHHHHHHHHHHHHHHHHHHHHHTTT-

Sequence (131 aa):
MLHKKLQQFGQKITNIKFILLGLGVLNFILMDIELASFSEKVMTTLMSSIYVYAALRIENIKDTLLLLLVTVMLSNGMIAFLDMDFFIRQSLGSMIEVVVLIYQLIVFSRDEKMIDRIIDLNIENKENRSN

Radius of gyration: 19.28 Å; chains: 1; bounding box: 41×22×67 Å